Protein AF-A0A2E7M8T9-F1 (afdb_monomer)

pLDDT: mean 80.38, std 19.67, range [44.06, 98.12]

Solvent-accessible surface area (backbone atoms only — not comparable to full-atom values): 5919 Å² total; per-residue (Å²): 143,89,84,82,86,70,75,77,68,72,69,70,73,72,75,76,80,76,87,74,80,78,68,82,71,71,77,79,47,52,48,54,60,38,35,46,42,41,42,72,73,51,56,37,83,90,42,88,44,68,68,64,34,42,52,52,43,52,49,26,45,76,59,68,19,41,50,65,60,27,32,54,41,39,62,73,31,69,68,37,67,66,51,39,53,49,23,44,72,74,22,38,45,73,88,79,127

Radius of gyration: 23.42 Å; Cα contacts (8 Å, |Δi|>4): 75; chains: 1; bounding box: 32×38×84 Å

Foldseek 3Di:
DPDDPPPPPPVPPPPPPPPPPPPVPPPQDLQNLQLCCCCVVLVPPVDPDSVSSSVQLVVQVVLPFDSVQLSVQSVVCNNVPVSNVVSCVVGGRDPPD

Structure (mmCIF, N/CA/C/O backbone):
data_AF-A0A2E7M8T9-F1
#
_entry.id   AF-A0A2E7M8T9-F1
#
loop_
_atom_site.group_PDB
_atom_site.id
_atom_site.type_symbol
_atom_site.label_atom_id
_atom_site.label_alt_id
_atom_site.label_comp_id
_atom_site.label_asym_id
_atom_site.label_entity_id
_atom_site.label_seq_id
_atom_site.pdbx_PDB_ins_code
_atom_site.Cartn_x
_atom_site.Cartn_y
_atom_site.Cartn_z
_atom_site.occupancy
_atom_site.B_iso_or_equiv
_atom_site.auth_seq_id
_atom_site.auth_comp_id
_atom_site.auth_asym_id
_atom_site.auth_atom_id
_atom_site.pdbx_PDB_model_num
ATOM 1 N N . MET A 1 1 ? -19.927 23.432 60.741 1.00 47.84 1 MET A N 1
ATOM 2 C CA . MET A 1 1 ? -20.267 22.829 59.435 1.00 47.84 1 MET A CA 1
ATOM 3 C C . MET A 1 1 ? -19.844 23.784 58.312 1.00 47.84 1 MET A C 1
ATOM 5 O O . MET A 1 1 ? -20.702 24.415 57.728 1.00 47.84 1 MET A O 1
ATOM 9 N N . HIS A 1 2 ? -18.544 23.962 58.040 1.00 51.66 2 HIS A N 1
ATOM 10 C CA . HIS A 1 2 ? -18.063 24.855 56.961 1.00 51.66 2 HIS A CA 1
ATOM 11 C C . HIS A 1 2 ? -16.680 24.416 56.437 1.00 51.66 2 HIS A C 1
ATOM 13 O O . HIS A 1 2 ? -15.756 25.216 56.390 1.00 51.66 2 HIS A O 1
ATOM 19 N N . LEU A 1 3 ? -16.501 23.133 56.096 1.00 49.03 3 LEU A N 1
ATOM 20 C CA . LEU A 1 3 ? -15.216 22.641 55.559 1.00 49.03 3 LEU A CA 1
ATOM 21 C C . LEU A 1 3 ? -15.299 21.891 54.217 1.00 49.03 3 LEU A C 1
ATOM 23 O O . LEU A 1 3 ? -14.270 21.458 53.718 1.00 49.03 3 LEU A O 1
ATOM 27 N N . ASN A 1 4 ? -16.473 21.791 53.581 1.00 48.53 4 ASN A N 1
ATOM 28 C CA . ASN A 1 4 ? -16.641 20.951 52.381 1.00 48.53 4 ASN A CA 1
ATOM 29 C C . ASN A 1 4 ? -16.838 21.709 51.055 1.00 48.53 4 ASN A C 1
ATOM 31 O O . ASN A 1 4 ? -17.120 21.069 50.050 1.00 48.53 4 ASN A O 1
ATOM 35 N N . MET A 1 5 ? -16.699 23.040 51.012 1.00 52.06 5 MET A N 1
ATOM 36 C CA . MET A 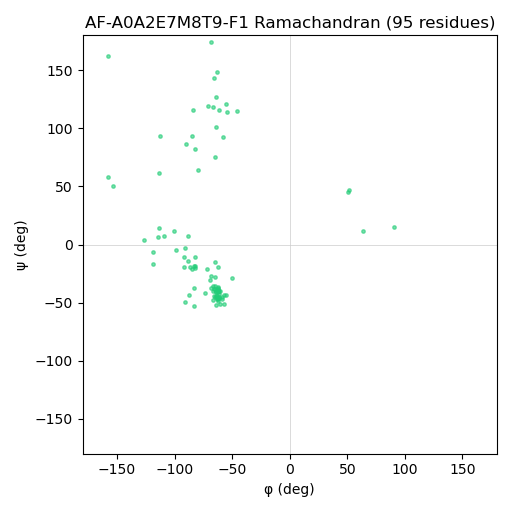1 5 ? -17.093 23.828 49.825 1.00 52.06 5 MET A CA 1
ATOM 37 C C . MET A 1 5 ? -15.941 24.504 49.066 1.00 52.06 5 MET A C 1
ATOM 39 O O . MET A 1 5 ? -16.188 25.368 48.233 1.00 52.06 5 MET A O 1
ATOM 43 N N . THR A 1 6 ? -14.687 24.123 49.324 1.00 49.97 6 THR A N 1
ATOM 44 C CA . THR A 1 6 ? -13.511 24.683 48.621 1.00 49.97 6 THR A CA 1
ATOM 45 C C . THR A 1 6 ? -12.694 23.654 47.835 1.00 49.97 6 THR A C 1
ATOM 47 O O . THR A 1 6 ? -11.805 24.040 47.083 1.00 49.97 6 THR A O 1
ATOM 50 N N . ILE A 1 7 ? -13.005 22.354 47.933 1.00 50.03 7 ILE A N 1
ATOM 51 C CA . ILE A 1 7 ? -12.200 21.287 47.302 1.00 50.03 7 ILE A CA 1
ATOM 52 C C . ILE A 1 7 ? -12.557 21.078 45.811 1.00 50.03 7 ILE A C 1
ATOM 54 O O . ILE A 1 7 ? -11.744 20.563 45.050 1.00 50.03 7 ILE A O 1
ATOM 58 N N . SER A 1 8 ? -13.720 21.545 45.340 1.00 48.12 8 SER A N 1
ATOM 59 C CA . SER A 1 8 ? -14.173 21.298 43.956 1.00 48.12 8 SER A CA 1
ATOM 60 C C . SER A 1 8 ? -13.607 22.239 42.883 1.00 48.12 8 SER A C 1
ATOM 62 O O . SER A 1 8 ? -13.774 21.950 41.704 1.00 48.12 8 SER A O 1
ATOM 64 N N . ALA A 1 9 ? -12.937 23.343 43.233 1.00 47.78 9 ALA A N 1
ATOM 65 C CA . ALA A 1 9 ? -12.482 24.321 42.232 1.00 47.78 9 ALA A CA 1
ATOM 66 C C . ALA A 1 9 ? -11.057 24.070 41.697 1.00 47.78 9 ALA A C 1
ATOM 68 O O . ALA A 1 9 ? -10.716 24.550 40.620 1.00 47.78 9 ALA A O 1
ATOM 69 N N . ALA A 1 10 ? -10.226 23.301 42.410 1.00 48.34 10 ALA A N 1
ATOM 70 C CA . ALA A 1 10 ? -8.830 23.066 42.017 1.00 48.34 10 ALA A CA 1
ATOM 71 C C . ALA A 1 10 ? -8.649 21.915 41.006 1.00 48.34 10 ALA A C 1
ATOM 73 O O . ALA A 1 10 ? -7.648 21.875 40.297 1.00 48.34 10 ALA A O 1
ATOM 74 N N . LEU A 1 11 ? -9.613 20.993 40.899 1.00 49.69 11 LEU A N 1
ATOM 75 C CA . LEU A 1 11 ? -9.517 19.827 40.006 1.00 49.69 11 LEU A CA 1
ATOM 76 C C . LEU A 1 11 ? -9.899 20.118 38.547 1.00 49.69 11 LEU A C 1
ATOM 78 O O . LEU A 1 11 ? -9.483 19.384 37.656 1.00 49.69 11 LEU A O 1
ATOM 82 N N . ALA A 1 12 ? -10.648 21.190 38.279 1.00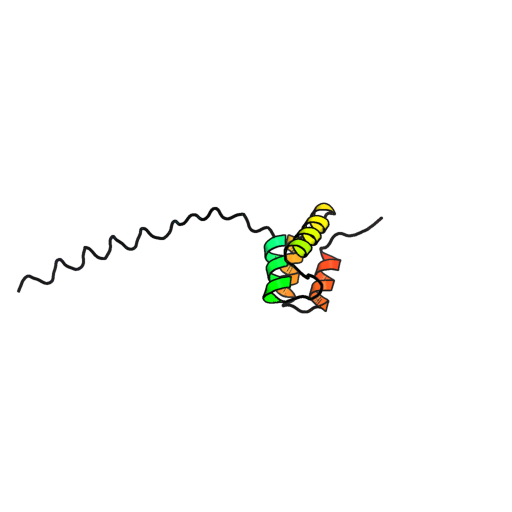 50.84 12 ALA A N 1
ATOM 83 C CA . ALA A 1 12 ? -11.148 21.487 36.935 1.00 50.84 12 ALA A CA 1
ATOM 84 C C . ALA A 1 12 ? -10.127 22.199 36.024 1.00 50.84 12 ALA A C 1
ATOM 86 O O . ALA A 1 12 ? -10.277 22.177 34.806 1.00 50.84 12 ALA A O 1
ATOM 87 N N . ALA A 1 13 ? -9.077 22.812 36.584 1.00 51.31 13 ALA A N 1
ATOM 88 C CA . ALA A 1 13 ? -8.121 23.614 35.814 1.00 51.31 13 ALA A CA 1
ATOM 89 C C . ALA A 1 13 ? -6.938 22.813 35.231 1.00 51.31 13 ALA A C 1
ATOM 91 O O . ALA A 1 13 ? -6.247 23.309 34.347 1.00 51.31 13 ALA A O 1
ATOM 92 N N . CYS A 1 14 ? -6.704 21.576 35.685 1.00 49.00 14 CYS A N 1
ATOM 93 C CA 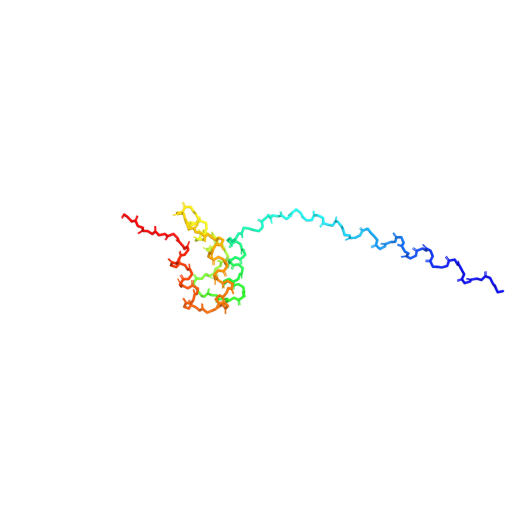. CYS A 1 14 ? -5.548 20.774 35.252 1.00 49.00 14 CYS A CA 1
ATOM 94 C C . CYS A 1 14 ? -5.814 19.864 34.038 1.00 49.00 14 CYS A C 1
ATOM 96 O O . CYS A 1 14 ? -4.872 19.309 33.482 1.00 49.00 14 CYS A O 1
ATOM 98 N N . LEU A 1 15 ? -7.069 19.697 33.609 1.00 52.47 15 LEU A N 1
ATOM 99 C CA . LEU A 1 15 ? -7.440 18.730 32.563 1.00 52.47 15 LEU A CA 1
ATOM 100 C C . LEU A 1 15 ? -7.421 19.285 31.128 1.00 52.47 15 LEU A C 1
ATOM 102 O O . LEU A 1 15 ? -7.633 18.526 30.190 1.00 52.47 15 LEU A O 1
ATOM 106 N N . ILE A 1 16 ? -7.143 20.578 30.931 1.00 58.84 16 ILE A N 1
ATOM 107 C CA . ILE A 1 16 ? -7.227 21.228 29.605 1.00 58.84 16 ILE A CA 1
ATOM 108 C C . ILE A 1 16 ? -5.847 21.354 28.918 1.00 58.84 16 ILE A C 1
ATOM 110 O O . ILE A 1 16 ? -5.761 21.732 27.757 1.00 58.84 16 ILE A O 1
ATOM 114 N N . LEU A 1 17 ? -4.746 20.985 29.583 1.00 57.00 17 LEU A N 1
ATOM 115 C CA . LEU A 1 17 ? -3.383 21.240 29.080 1.00 57.00 17 LEU A CA 1
ATOM 116 C C . LEU A 1 17 ? -2.681 20.044 28.404 1.00 57.00 17 LEU A C 1
ATOM 118 O O . LEU A 1 17 ? -1.484 20.128 28.152 1.00 57.00 17 LEU A O 1
ATOM 122 N N . LEU A 1 18 ? -3.383 18.947 28.087 1.00 56.91 18 LEU A N 1
ATOM 123 C CA . LEU A 1 18 ? -2.751 17.737 27.522 1.00 56.91 18 LEU A CA 1
ATOM 124 C C . LEU A 1 18 ? -3.156 17.377 26.082 1.00 56.91 18 LEU A C 1
ATOM 126 O O . LEU A 1 18 ? -2.700 16.358 25.576 1.00 56.91 18 LEU A O 1
ATOM 130 N N . VAL A 1 19 ? -3.933 18.207 25.379 1.00 60.50 19 VAL A N 1
ATOM 131 C CA . VAL A 1 19 ? -4.268 17.968 23.958 1.00 60.50 19 VAL A CA 1
ATOM 132 C C . VAL A 1 19 ? -3.642 19.043 23.076 1.00 60.50 19 VAL A C 1
ATOM 134 O O . VAL A 1 19 ? -4.320 19.834 22.435 1.00 60.50 19 VAL A O 1
ATOM 137 N N . SER A 1 20 ? -2.317 19.113 23.090 1.00 54.78 20 SER A N 1
ATOM 138 C CA . SER A 1 20 ? -1.561 19.696 21.979 1.00 54.78 20 SER A CA 1
ATOM 139 C C . SER A 1 20 ? -0.138 19.155 22.007 1.00 54.78 20 SER A C 1
ATOM 141 O O . SER A 1 20 ? 0.843 19.883 22.131 1.00 54.78 20 SER A O 1
ATOM 143 N N . CYS A 1 21 ? -0.024 17.829 21.932 1.00 51.62 21 CYS A N 1
ATOM 144 C CA . CYS A 1 21 ? 1.152 17.252 21.306 1.00 51.62 21 CYS A CA 1
ATOM 145 C C . CYS A 1 21 ? 0.866 17.296 19.804 1.00 51.62 21 CYS A C 1
ATOM 147 O O . CYS A 1 21 ? 0.352 16.340 19.229 1.00 51.62 21 CYS A O 1
ATOM 149 N N . GLY A 1 22 ? 1.113 18.460 19.198 1.00 49.72 22 GLY A N 1
ATOM 150 C CA . GLY A 1 22 ? 1.314 18.575 17.761 1.00 49.72 22 GLY A CA 1
ATOM 151 C C . GLY A 1 22 ? 2.590 17.824 17.414 1.00 49.72 22 GLY A C 1
ATOM 152 O O . GLY A 1 22 ? 3.642 18.431 17.225 1.00 49.72 22 GLY A O 1
ATOM 153 N N . GLY A 1 23 ? 2.503 16.493 17.405 1.00 44.06 23 GLY A N 1
ATOM 154 C CA . GLY A 1 23 ? 3.423 15.678 16.640 1.00 44.06 23 GLY A CA 1
ATOM 155 C C . GLY A 1 23 ? 3.326 16.197 15.219 1.00 44.06 23 GLY A C 1
ATOM 156 O O . GLY A 1 23 ? 2.231 16.300 14.671 1.00 44.06 23 GLY A O 1
ATOM 157 N N . GLN A 1 24 ? 4.453 16.649 14.690 1.00 47.25 24 GLN A N 1
ATOM 158 C CA . GLN A 1 24 ? 4.600 17.003 13.292 1.00 47.25 24 GLN A CA 1
ATOM 159 C C . GLN A 1 24 ? 4.236 15.745 12.506 1.00 47.25 24 GLN A C 1
ATOM 161 O O . GLN A 1 24 ? 5.060 14.846 12.370 1.00 47.25 24 GLN A O 1
ATOM 166 N N . GLY A 1 25 ? 2.965 15.632 12.124 1.00 48.72 25 GLY A N 1
ATOM 167 C CA . GLY A 1 25 ? 2.480 14.555 11.289 1.00 48.72 25 GLY A CA 1
ATOM 168 C C . GLY A 1 25 ? 3.192 14.719 9.967 1.00 48.72 25 GLY A C 1
ATOM 169 O O . GLY A 1 25 ? 2.875 15.626 9.204 1.00 48.72 25 GLY A O 1
ATOM 170 N N . VAL A 1 26 ? 4.221 13.905 9.750 1.00 54.34 26 VAL A N 1
ATOM 171 C CA . VAL A 1 26 ? 4.585 13.476 8.404 1.00 54.34 26 VAL A CA 1
ATOM 172 C C . VAL A 1 26 ? 3.257 13.079 7.775 1.00 54.34 26 VAL A C 1
ATOM 174 O O . VAL A 1 26 ? 2.576 12.220 8.333 1.00 54.34 26 VAL A O 1
ATOM 177 N N . GLU A 1 27 ? 2.816 13.797 6.743 1.00 54.66 27 GLU A N 1
ATOM 178 C CA . GLU A 1 27 ? 1.635 13.372 5.998 1.00 54.66 27 GLU A CA 1
ATOM 179 C C . GLU A 1 27 ? 1.919 11.939 5.558 1.00 54.66 27 GLU A C 1
ATOM 181 O O . GLU A 1 27 ? 2.913 11.693 4.869 1.00 54.66 27 GLU A O 1
ATOM 186 N N . ALA A 1 28 ? 1.149 10.990 6.092 1.00 68.19 28 ALA A N 1
ATOM 187 C CA . ALA A 1 28 ? 1.318 9.593 5.756 1.00 68.19 28 ALA A CA 1
ATOM 188 C C . ALA A 1 28 ? 1.055 9.482 4.255 1.00 68.19 28 ALA A C 1
ATOM 190 O O . ALA A 1 28 ? -0.005 9.868 3.762 1.00 68.19 28 ALA A O 1
ATOM 191 N N . SER A 1 29 ? 2.088 9.098 3.511 1.00 89.31 29 SER A N 1
ATOM 192 C CA . SER A 1 29 ? 1.961 8.860 2.081 1.00 89.31 29 SER A CA 1
ATOM 193 C C . SER A 1 29 ? 1.043 7.651 1.889 1.00 89.31 29 SER A C 1
ATOM 195 O O . SER A 1 29 ? 1.188 6.685 2.641 1.00 89.31 29 SER A O 1
ATOM 197 N N . PRO A 1 30 ? 0.186 7.634 0.856 1.00 94.75 30 PRO A N 1
ATOM 198 C CA . PRO A 1 30 ? -0.575 6.442 0.486 1.00 94.75 30 PRO A CA 1
ATOM 199 C C . PRO A 1 30 ? 0.296 5.178 0.348 1.00 94.75 30 PRO A C 1
ATOM 201 O O . PRO A 1 30 ? -0.157 4.077 0.646 1.00 94.75 30 PRO A O 1
ATOM 204 N N . CYS A 1 31 ? 1.577 5.324 -0.018 1.00 95.44 31 CYS A N 1
ATOM 205 C CA . CYS A 1 31 ? 2.533 4.218 -0.021 1.00 95.44 31 CYS A CA 1
ATOM 206 C C . CYS A 1 31 ? 2.848 3.678 1.378 1.00 95.44 31 CYS A C 1
ATOM 208 O O . CYS A 1 31 ? 2.997 2.470 1.532 1.00 95.44 31 CYS A O 1
ATOM 210 N N . VAL A 1 32 ? 2.980 4.548 2.383 1.00 95.69 32 VAL A N 1
ATOM 211 C CA . VAL A 1 32 ? 3.257 4.133 3.768 1.00 95.69 32 VAL A CA 1
ATOM 212 C C . VAL A 1 32 ? 2.083 3.322 4.297 1.00 95.69 32 VAL A C 1
ATOM 214 O O . VAL A 1 32 ? 2.281 2.179 4.697 1.00 95.69 32 VAL A O 1
ATOM 217 N N . ASP A 1 33 ? 0.866 3.852 4.186 1.00 95.62 33 ASP A N 1
ATOM 218 C CA . ASP A 1 33 ? -0.343 3.184 4.681 1.00 95.62 33 ASP A CA 1
ATOM 219 C C . ASP A 1 33 ? -0.596 1.849 3.952 1.00 95.62 33 ASP A C 1
ATOM 221 O O . ASP A 1 33 ? -0.925 0.827 4.568 1.00 95.62 33 ASP A O 1
ATOM 225 N N . MET A 1 34 ? -0.354 1.812 2.636 1.00 95.62 34 MET A N 1
ATOM 226 C CA . MET A 1 34 ? -0.475 0.584 1.849 1.00 95.62 34 MET A CA 1
ATOM 227 C C . MET A 1 34 ? 0.572 -0.455 2.266 1.00 95.62 34 MET A C 1
ATOM 229 O O . MET A 1 34 ? 0.243 -1.630 2.440 1.00 95.62 34 MET A O 1
ATOM 233 N N . CYS A 1 35 ? 1.827 -0.047 2.458 1.00 95.56 35 CYS A N 1
ATOM 234 C CA . CYS A 1 35 ? 2.893 -0.954 2.871 1.00 95.56 35 CYS A CA 1
ATOM 235 C C . CYS A 1 35 ? 2.712 -1.460 4.303 1.00 95.56 35 CYS A C 1
ATOM 237 O O . CYS A 1 35 ? 2.962 -2.642 4.554 1.00 95.56 35 CYS A O 1
ATOM 239 N N . GLU A 1 36 ? 2.223 -0.625 5.222 1.00 94.69 36 GLU A N 1
ATOM 240 C CA . GLU A 1 36 ? 1.858 -1.066 6.567 1.00 94.69 36 GLU A CA 1
ATOM 241 C C . GLU A 1 36 ? 0.779 -2.156 6.511 1.00 94.69 36 GLU A C 1
ATOM 243 O O . GLU A 1 36 ? 0.947 -3.224 7.110 1.00 94.69 36 GLU A O 1
ATOM 248 N N . THR A 1 37 ? -0.266 -1.943 5.706 1.00 94.19 37 THR A N 1
ATOM 249 C CA . THR A 1 37 ? -1.343 -2.921 5.499 1.00 94.19 37 THR A CA 1
ATOM 250 C C . THR A 1 37 ? -0.801 -4.231 4.916 1.00 94.19 37 THR A C 1
ATOM 252 O O . THR A 1 37 ? -1.036 -5.318 5.448 1.00 94.19 37 THR A O 1
ATOM 255 N N . LEU A 1 38 ? -0.022 -4.163 3.833 1.00 94.81 38 LEU A N 1
ATOM 256 C CA . LEU A 1 38 ? 0.476 -5.354 3.141 1.00 94.81 38 LEU A CA 1
ATOM 257 C C . LEU A 1 38 ? 1.458 -6.163 4.002 1.00 94.81 38 LEU A C 1
ATOM 259 O O . LEU A 1 38 ? 1.414 -7.397 3.993 1.00 94.81 38 LEU A O 1
ATOM 263 N N . ILE A 1 39 ? 2.324 -5.502 4.770 1.00 94.62 39 ILE A N 1
ATOM 264 C CA . ILE A 1 39 ? 3.402 -6.162 5.518 1.00 94.62 39 ILE A CA 1
ATOM 265 C C . ILE A 1 39 ? 2.970 -6.545 6.928 1.00 94.62 39 ILE A C 1
ATOM 267 O O . ILE A 1 39 ? 3.205 -7.680 7.353 1.00 94.62 39 ILE A O 1
ATOM 271 N N . PHE A 1 40 ? 2.374 -5.625 7.683 1.00 92.44 40 PHE A N 1
ATOM 272 C CA . PHE A 1 40 ? 2.093 -5.861 9.098 1.00 92.44 40 PHE A CA 1
ATOM 273 C C . PHE A 1 40 ? 0.741 -6.539 9.305 1.00 92.44 40 PHE A C 1
ATOM 275 O O . PHE A 1 40 ? 0.676 -7.516 10.066 1.00 92.44 40 PHE A O 1
ATOM 282 N N . ASP A 1 41 ? -0.290 -6.095 8.585 1.00 93.88 41 ASP A N 1
ATOM 283 C CA . ASP A 1 41 ? -1.646 -6.627 8.737 1.00 93.88 41 ASP A CA 1
ATOM 284 C C . ASP A 1 41 ? -1.842 -7.908 7.920 1.00 93.88 41 ASP A C 1
ATOM 286 O O . ASP A 1 41 ? -2.203 -8.954 8.468 1.00 93.88 41 ASP A O 1
ATOM 290 N N . CYS A 1 42 ? -1.525 -7.866 6.625 1.00 94.06 42 CYS A N 1
ATOM 291 C CA . CYS A 1 42 ? -1.717 -8.995 5.715 1.00 94.06 42 CYS A CA 1
ATOM 292 C C . CYS A 1 42 ? -0.537 -9.975 5.686 1.00 94.06 42 CYS A C 1
ATOM 294 O O . CYS A 1 42 ? -0.710 -11.125 5.274 1.00 94.06 42 CYS A O 1
ATOM 296 N N . ARG A 1 43 ? 0.658 -9.556 6.133 1.00 93.25 43 ARG A N 1
ATOM 297 C CA . ARG A 1 43 ? 1.897 -10.365 6.119 1.00 93.25 43 ARG A CA 1
ATOM 298 C C . ARG A 1 43 ? 2.184 -10.990 4.759 1.00 93.25 43 ARG A C 1
ATOM 300 O O . ARG A 1 43 ? 2.488 -12.182 4.643 1.00 93.25 43 ARG A O 1
ATOM 307 N N . TYR A 1 44 ? 2.045 -10.179 3.725 1.00 88.25 44 TYR A N 1
ATOM 308 C CA . TYR A 1 44 ? 2.101 -10.614 2.348 1.00 88.25 44 TYR A CA 1
ATOM 309 C C . TYR A 1 44 ? 3.529 -10.997 1.950 1.00 88.25 44 TYR A C 1
ATOM 311 O O . TYR A 1 44 ? 4.441 -10.177 1.971 1.00 88.25 44 TYR A O 1
ATOM 319 N N . ALA A 1 45 ? 3.739 -12.258 1.565 1.00 86.06 45 ALA A N 1
ATOM 320 C CA . ALA A 1 45 ? 5.082 -12.806 1.346 1.00 86.06 45 ALA A CA 1
ATOM 321 C C . ALA A 1 45 ? 5.855 -12.164 0.175 1.00 86.06 45 ALA A C 1
ATOM 323 O O . ALA A 1 45 ? 7.064 -12.362 0.071 1.00 86.06 45 ALA A O 1
ATOM 324 N N . ALA A 1 46 ? 5.170 -11.429 -0.707 1.00 84.25 46 ALA A N 1
ATOM 325 C CA . ALA A 1 46 ? 5.796 -10.703 -1.811 1.00 84.25 46 ALA A CA 1
ATOM 326 C C . ALA A 1 46 ? 6.589 -9.467 -1.345 1.00 84.25 46 ALA A C 1
ATOM 328 O O . ALA A 1 46 ? 7.489 -9.034 -2.059 1.00 84.25 46 ALA A O 1
ATOM 329 N N . PHE A 1 47 ? 6.298 -8.943 -0.148 1.00 83.81 47 PHE A N 1
ATOM 330 C CA . PHE A 1 47 ? 6.956 -7.772 0.430 1.00 83.81 47 PHE A CA 1
ATOM 331 C C . PHE A 1 47 ? 7.771 -8.200 1.661 1.00 83.81 47 PHE A C 1
ATOM 333 O O . PHE A 1 47 ? 7.219 -8.326 2.755 1.00 83.81 47 PHE A O 1
ATOM 340 N N . PRO A 1 48 ? 9.073 -8.503 1.501 1.00 79.62 48 PRO A N 1
ATOM 341 C CA . PRO A 1 48 ? 9.898 -9.042 2.583 1.00 79.62 48 PRO A CA 1
ATOM 342 C C . PRO A 1 4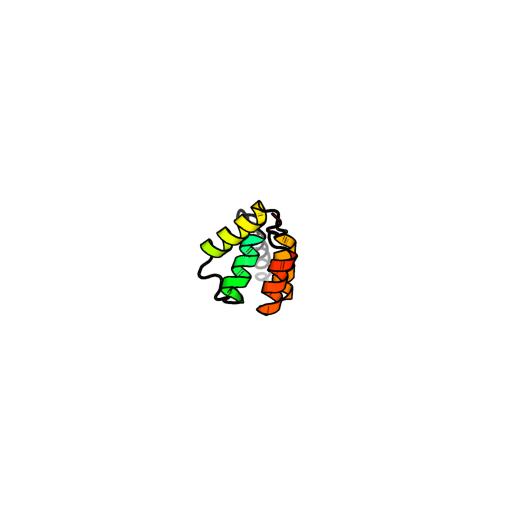8 ? 10.156 -8.034 3.711 1.00 79.62 48 PRO A C 1
ATOM 344 O O . PRO A 1 48 ? 10.377 -8.445 4.852 1.00 79.62 48 PRO A O 1
ATOM 347 N N . ASP A 1 49 ? 10.128 -6.738 3.398 1.00 88.44 49 ASP A N 1
ATOM 348 C CA . ASP A 1 49 ? 10.349 -5.642 4.337 1.00 88.44 49 ASP A CA 1
ATOM 349 C C . ASP A 1 49 ? 9.730 -4.325 3.838 1.00 88.44 49 ASP A C 1
ATOM 351 O O . ASP A 1 49 ? 9.403 -4.171 2.659 1.00 88.44 49 ASP A O 1
ATOM 355 N N . GLU A 1 50 ? 9.561 -3.377 4.760 1.00 92.00 50 GLU A N 1
ATOM 356 C CA . GLU A 1 50 ? 8.918 -2.078 4.516 1.00 92.00 50 GLU A CA 1
ATOM 357 C C . GLU A 1 50 ? 9.648 -1.251 3.458 1.00 92.00 50 GLU A C 1
ATOM 359 O O . GLU A 1 50 ? 9.013 -0.666 2.584 1.00 92.00 50 GLU A O 1
ATOM 364 N N . GLU A 1 51 ? 10.982 -1.260 3.480 1.00 92.69 51 GLU A N 1
ATOM 365 C CA . GLU A 1 51 ? 11.793 -0.505 2.528 1.00 92.69 51 GLU A CA 1
ATOM 366 C C . GLU A 1 51 ? 11.553 -0.991 1.093 1.00 92.69 51 GLU A C 1
ATOM 368 O O . GLU A 1 51 ? 11.309 -0.179 0.200 1.00 92.69 51 GLU A O 1
ATOM 373 N N . SER A 1 52 ? 11.567 -2.307 0.870 1.00 90.81 52 SER A N 1
ATOM 374 C CA . SER A 1 52 ? 11.312 -2.899 -0.445 1.00 90.81 52 SER A CA 1
ATOM 375 C C . SER A 1 52 ? 9.906 -2.588 -0.969 1.00 90.81 52 SER A C 1
ATOM 377 O O . SER A 1 52 ? 9.746 -2.302 -2.157 1.00 90.81 52 SER A O 1
ATOM 379 N N . CYS A 1 53 ? 8.898 -2.573 -0.091 1.00 94.56 53 CYS A N 1
ATOM 380 C CA . CYS A 1 53 ? 7.539 -2.192 -0.461 1.00 94.56 53 CYS A CA 1
ATOM 381 C C . CYS A 1 53 ? 7.451 -0.713 -0.852 1.00 94.56 53 CYS A C 1
ATOM 383 O O . CYS A 1 53 ? 6.926 -0.390 -1.917 1.00 94.56 53 CYS A O 1
ATOM 385 N N . LEU A 1 54 ? 8.031 0.181 -0.044 1.00 95.38 54 LEU A N 1
ATOM 386 C CA . LEU A 1 54 ? 8.038 1.618 -0.323 1.00 95.38 54 LEU A CA 1
ATOM 387 C C . LEU A 1 54 ? 8.776 1.944 -1.624 1.00 95.38 54 LEU A C 1
ATOM 389 O O . LEU A 1 54 ? 8.326 2.801 -2.381 1.00 95.38 54 LEU A O 1
ATOM 393 N N . GLN A 1 55 ? 9.877 1.247 -1.919 1.00 93.19 55 GLN A N 1
ATOM 394 C CA . GLN A 1 55 ? 10.587 1.396 -3.191 1.00 93.19 55 GLN A CA 1
ATOM 395 C C . GLN A 1 55 ? 9.716 0.983 -4.383 1.00 93.19 55 GLN A C 1
ATOM 397 O O . GLN A 1 55 ? 9.674 1.705 -5.377 1.00 93.19 55 GLN A O 1
ATOM 402 N N . GLY A 1 56 ? 9.005 -0.146 -4.286 1.00 92.12 56 GLY A N 1
ATOM 403 C CA . GLY A 1 56 ? 8.083 -0.596 -5.331 1.00 92.12 56 GLY A CA 1
ATOM 404 C C . GLY A 1 56 ? 6.914 0.369 -5.536 1.00 92.12 56 GLY A C 1
ATOM 405 O O . GLY A 1 56 ? 6.602 0.728 -6.668 1.00 92.12 56 GLY A O 1
ATOM 406 N N . CYS A 1 57 ? 6.318 0.851 -4.443 1.00 94.38 57 CYS A N 1
ATOM 407 C CA . CYS A 1 57 ? 5.234 1.826 -4.497 1.00 94.38 57 CYS A CA 1
ATOM 408 C C . CYS A 1 57 ? 5.684 3.158 -5.108 1.00 94.38 57 CYS A C 1
ATOM 410 O O . CYS A 1 57 ? 5.044 3.664 -6.026 1.00 94.38 57 CYS A O 1
ATOM 412 N N . GLY A 1 58 ? 6.833 3.683 -4.669 1.00 94.25 58 GLY A N 1
ATOM 413 C CA . GLY A 1 58 ? 7.406 4.903 -5.233 1.00 94.25 58 GLY A CA 1
ATOM 414 C C . GLY A 1 58 ? 7.758 4.752 -6.713 1.00 94.25 58 GLY A C 1
ATOM 415 O O . GLY A 1 58 ? 7.548 5.681 -7.486 1.00 94.25 58 GLY A O 1
ATOM 416 N N . TYR A 1 59 ? 8.236 3.577 -7.138 1.00 92.88 59 TYR A N 1
ATOM 417 C CA . TYR A 1 59 ? 8.438 3.297 -8.559 1.00 92.88 59 TYR A CA 1
ATOM 418 C C . TYR A 1 59 ? 7.114 3.335 -9.334 1.00 92.88 59 TYR A C 1
ATOM 420 O O . TYR A 1 59 ? 7.021 4.052 -10.330 1.00 92.88 59 TYR A O 1
ATOM 428 N N . ASN A 1 60 ? 6.073 2.652 -8.846 1.00 93.00 60 ASN A N 1
ATOM 429 C CA . ASN A 1 60 ? 4.741 2.691 -9.458 1.00 93.00 60 ASN A CA 1
ATOM 430 C C . ASN A 1 60 ? 4.211 4.124 -9.589 1.00 93.00 60 ASN A C 1
ATOM 432 O O . ASN A 1 60 ? 3.707 4.491 -10.646 1.00 93.00 60 ASN A O 1
ATOM 436 N N . GLU A 1 61 ? 4.369 4.950 -8.552 1.00 93.44 61 GLU A N 1
ATOM 437 C CA . GLU A 1 61 ? 3.963 6.358 -8.576 1.00 93.44 61 GLU A CA 1
ATOM 438 C C . GLU A 1 61 ? 4.718 7.137 -9.664 1.00 93.44 61 GLU A C 1
ATOM 440 O O . GLU A 1 61 ? 4.113 7.874 -10.445 1.00 93.44 61 GLU A O 1
ATOM 445 N N . THR A 1 62 ? 6.040 6.945 -9.770 1.00 93.50 62 THR A N 1
ATOM 446 C CA . THR A 1 62 ? 6.854 7.624 -10.793 1.00 93.50 62 THR A CA 1
ATOM 447 C C . THR A 1 62 ? 6.506 7.214 -12.220 1.00 93.50 62 THR A C 1
ATOM 449 O O . THR A 1 62 ? 6.650 8.024 -13.135 1.00 93.50 62 THR A O 1
ATOM 452 N N . GLU A 1 63 ? 6.012 5.993 -12.400 1.00 93.88 63 GLU A N 1
ATOM 453 C CA . GLU A 1 63 ? 5.558 5.460 -13.685 1.00 93.88 63 GLU A CA 1
ATOM 454 C C . GLU A 1 63 ? 4.069 5.768 -13.958 1.00 93.88 63 GLU A C 1
ATOM 456 O O . GLU A 1 63 ? 3.508 5.319 -14.956 1.00 93.88 63 GLU A O 1
ATOM 461 N N . GLY A 1 64 ? 3.426 6.580 -13.109 1.00 93.81 64 GLY A N 1
ATOM 462 C CA . GLY A 1 64 ? 2.069 7.087 -13.325 1.00 93.81 64 GLY A CA 1
ATOM 463 C C . GLY A 1 64 ? 0.946 6.219 -12.756 1.00 93.81 64 GLY A C 1
ATOM 464 O O . GLY A 1 64 ? -0.209 6.428 -13.128 1.00 93.81 64 GLY A O 1
ATOM 465 N N . GLY A 1 65 ? 1.262 5.272 -11.872 1.00 95.31 65 GLY A N 1
ATOM 466 C CA . GLY A 1 65 ? 0.269 4.518 -11.110 1.00 95.31 65 GLY A CA 1
ATOM 467 C C . GLY A 1 65 ? -0.554 5.410 -10.171 1.00 95.31 65 GLY A C 1
ATOM 468 O O . GLY A 1 65 ? -0.069 6.409 -9.638 1.00 95.31 65 GLY A O 1
ATOM 469 N N . ASP A 1 66 ? -1.809 5.029 -9.953 1.00 96.44 66 ASP A N 1
ATOM 470 C CA . ASP A 1 66 ? -2.740 5.675 -9.028 1.00 96.44 66 ASP A CA 1
ATOM 471 C C . ASP A 1 66 ? -2.626 5.032 -7.639 1.00 96.44 66 ASP A C 1
ATOM 473 O O . ASP A 1 66 ? -3.344 4.090 -7.305 1.00 96.44 66 ASP A O 1
ATOM 477 N N . ILE A 1 67 ? -1.691 5.525 -6.823 1.00 96.25 67 ILE A N 1
ATOM 478 C CA . ILE A 1 67 ? -1.417 4.934 -5.504 1.00 96.25 67 ILE A CA 1
ATOM 479 C C . ILE A 1 67 ? -2.594 5.106 -4.539 1.00 96.25 67 ILE A C 1
ATOM 481 O O . ILE A 1 67 ? -2.865 4.209 -3.745 1.00 96.25 67 ILE A O 1
ATOM 485 N N . GLU A 1 68 ? -3.315 6.228 -4.604 1.00 96.38 68 GLU A N 1
ATOM 486 C CA . GLU A 1 68 ? -4.498 6.444 -3.762 1.00 96.38 68 GLU A CA 1
ATOM 487 C C . GLU A 1 68 ? -5.603 5.438 -4.110 1.00 96.38 68 GLU A C 1
ATOM 489 O O . GLU A 1 68 ? -6.167 4.803 -3.215 1.00 96.38 68 GLU A O 1
ATOM 494 N N . GLY A 1 69 ? -5.864 5.230 -5.406 1.00 97.00 69 GLY A N 1
ATOM 495 C CA . GLY A 1 69 ? -6.788 4.202 -5.880 1.00 97.00 69 GLY A CA 1
ATOM 496 C C . GLY A 1 69 ? -6.336 2.787 -5.512 1.00 97.00 69 GLY A C 1
ATOM 497 O O . GLY A 1 69 ? -7.149 1.968 -5.072 1.00 97.00 69 GLY A O 1
ATOM 498 N N . GLN A 1 70 ? -5.033 2.507 -5.620 1.00 96.94 70 GLN A N 1
ATOM 499 C CA . GLN A 1 70 ? -4.466 1.216 -5.240 1.00 96.94 70 GLN A CA 1
ATOM 500 C C . GLN A 1 70 ? -4.635 0.941 -3.741 1.00 96.94 70 GLN A C 1
ATOM 502 O O . GLN A 1 70 ? -5.084 -0.149 -3.385 1.00 96.94 70 GLN A O 1
ATOM 507 N N . LEU A 1 71 ? -4.334 1.915 -2.875 1.00 97.31 71 LEU A N 1
ATOM 508 C CA . LEU A 1 71 ? -4.512 1.806 -1.426 1.00 97.31 71 LEU A CA 1
ATOM 509 C C . LEU A 1 71 ? -5.967 1.488 -1.079 1.00 97.31 71 LEU A C 1
ATOM 511 O O . LEU A 1 71 ? -6.222 0.499 -0.393 1.00 97.31 71 LEU A O 1
ATOM 515 N N . GLN A 1 72 ? -6.921 2.263 -1.605 1.00 98.06 72 GLN A N 1
ATOM 516 C CA . GLN A 1 72 ? -8.341 2.024 -1.339 1.00 98.06 72 GLN A CA 1
ATOM 517 C C . GLN A 1 72 ? -8.758 0.603 -1.760 1.00 98.06 72 GLN A C 1
ATOM 519 O O . GLN A 1 72 ? -9.448 -0.099 -1.020 1.00 98.06 72 GLN A O 1
ATOM 524 N N . CYS A 1 73 ? -8.313 0.149 -2.932 1.00 98.12 73 CYS A N 1
ATOM 525 C CA . CYS A 1 73 ? -8.606 -1.197 -3.412 1.00 98.12 73 CYS A CA 1
ATOM 526 C C . CYS A 1 73 ? -7.991 -2.284 -2.510 1.00 98.12 73 CYS A C 1
ATOM 528 O O . CYS A 1 73 ? -8.649 -3.281 -2.209 1.00 98.12 73 CYS A O 1
ATOM 530 N N . VAL A 1 74 ? -6.755 -2.090 -2.035 1.00 96.81 74 VAL A N 1
ATOM 531 C CA . VAL A 1 74 ? -6.073 -3.013 -1.111 1.00 96.81 74 VAL A CA 1
ATOM 532 C C . VAL A 1 74 ? -6.797 -3.100 0.236 1.00 96.81 74 VAL A C 1
ATOM 534 O O . VAL A 1 74 ? -6.954 -4.201 0.771 1.00 96.81 74 VAL A O 1
ATOM 537 N N . GLU A 1 75 ? -7.287 -1.979 0.768 1.00 96.75 75 GLU A N 1
ATOM 538 C CA . GLU A 1 75 ? -8.104 -1.962 1.987 1.00 96.75 75 GLU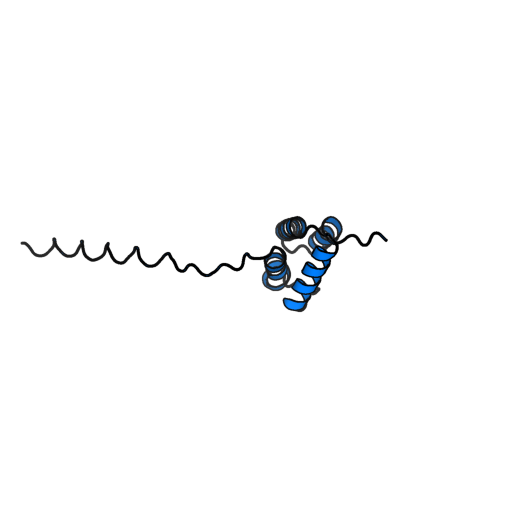 A CA 1
ATOM 539 C C . GLU A 1 75 ? -9.404 -2.763 1.798 1.00 96.75 75 GLU A C 1
ATOM 541 O O . GLU A 1 75 ? -9.755 -3.608 2.629 1.00 96.75 75 GLU A O 1
ATOM 546 N N . GLU A 1 76 ? -10.100 -2.561 0.675 1.00 97.75 76 GLU A N 1
ATOM 547 C CA . GLU A 1 76 ? -11.331 -3.286 0.338 1.00 97.75 76 GLU A CA 1
ATOM 548 C C . GLU A 1 76 ? -11.082 -4.788 0.117 1.00 97.75 76 GLU A C 1
ATOM 550 O O . GLU A 1 76 ? -11.894 -5.623 0.531 1.00 97.75 76 GLU A O 1
ATOM 555 N N . ALA A 1 77 ? -9.928 -5.147 -0.453 1.00 97.38 77 ALA A N 1
ATOM 556 C CA . ALA A 1 77 ? -9.511 -6.525 -0.685 1.00 97.38 77 ALA A CA 1
ATOM 557 C C . ALA A 1 77 ? -9.346 -7.336 0.611 1.00 97.38 77 ALA A C 1
ATOM 559 O O . ALA A 1 77 ? -9.392 -8.566 0.566 1.00 97.38 77 ALA A O 1
ATOM 560 N N . SER A 1 78 ? -9.191 -6.690 1.776 1.00 96.19 78 SER A N 1
ATOM 561 C CA . SER A 1 78 ? -9.168 -7.357 3.089 1.00 96.19 78 SER A CA 1
ATOM 562 C C . SER A 1 78 ? -8.178 -8.535 3.161 1.00 96.19 78 SER A C 1
ATOM 564 O O . SER A 1 78 ? -8.512 -9.625 3.634 1.00 96.19 78 SER A O 1
ATOM 566 N N . CYS A 1 79 ? -6.953 -8.319 2.670 1.00 95.69 79 CYS A N 1
ATOM 567 C CA . CYS A 1 79 ? -5.882 -9.319 2.565 1.00 95.69 79 CYS A CA 1
ATOM 568 C C . CYS A 1 79 ? -6.160 -10.511 1.626 1.00 95.69 79 CYS A C 1
ATOM 570 O O . CYS A 1 79 ? -5.401 -11.488 1.639 1.00 95.69 79 CYS A O 1
ATOM 572 N N . ASP A 1 80 ? -7.204 -10.461 0.794 1.00 96.56 80 ASP A N 1
ATOM 573 C CA . ASP A 1 80 ? -7.373 -11.431 -0.283 1.00 96.56 80 ASP A CA 1
ATOM 574 C C . ASP A 1 80 ? -6.265 -11.246 -1.328 1.00 96.56 80 ASP A C 1
ATOM 576 O O . ASP A 1 80 ? -6.111 -10.200 -1.955 1.00 96.56 80 ASP A O 1
ATOM 580 N N . THR A 1 81 ? -5.464 -12.295 -1.494 1.00 93.88 81 THR A N 1
ATOM 581 C CA . THR A 1 81 ? -4.271 -12.286 -2.347 1.00 93.88 81 THR A CA 1
ATOM 582 C C . THR A 1 81 ? -4.612 -12.007 -3.809 1.00 93.88 81 THR A C 1
ATOM 584 O O . THR A 1 81 ? -3.895 -11.275 -4.486 1.00 93.88 81 THR A O 1
ATOM 587 N N . PHE A 1 82 ? -5.703 -12.580 -4.316 1.00 95.19 82 PHE A N 1
ATOM 588 C CA . PHE A 1 82 ? -6.063 -12.398 -5.717 1.00 95.19 82 PHE A CA 1
ATOM 589 C C . PHE A 1 82 ? -6.614 -10.996 -5.954 1.00 95.19 82 PHE A C 1
ATOM 591 O O . PHE A 1 82 ? -6.203 -10.352 -6.915 1.00 95.19 82 PHE A O 1
ATOM 598 N N . ALA A 1 83 ? -7.448 -10.493 -5.044 1.00 96.62 83 ALA A N 1
ATOM 599 C CA . ALA A 1 83 ? -7.962 -9.132 -5.120 1.00 96.62 83 ALA A CA 1
ATOM 600 C C . ALA A 1 83 ? -6.841 -8.082 -5.028 1.00 96.62 83 ALA A C 1
ATOM 602 O O . ALA A 1 83 ? -6.844 -7.133 -5.801 1.00 96.62 83 ALA A O 1
ATOM 603 N N . ILE A 1 84 ? -5.828 -8.273 -4.173 1.00 94.69 84 ILE A N 1
ATOM 604 C CA . ILE A 1 84 ? -4.662 -7.370 -4.103 1.00 94.69 84 ILE A CA 1
ATOM 605 C C . ILE A 1 84 ? -3.897 -7.333 -5.434 1.00 94.69 84 ILE A C 1
ATOM 607 O O . ILE A 1 84 ? -3.508 -6.262 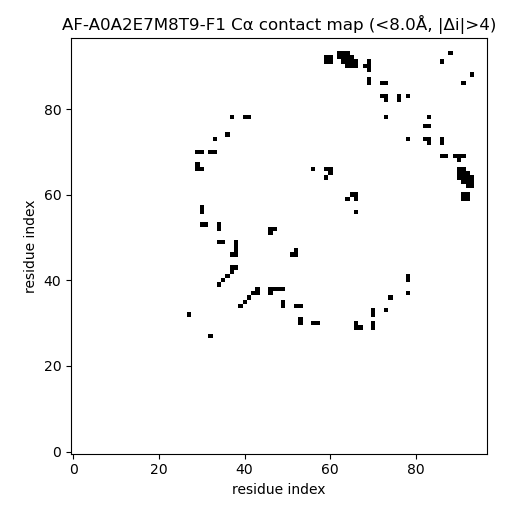-5.897 1.00 94.69 84 ILE A O 1
ATOM 611 N N . VAL A 1 85 ? -3.700 -8.488 -6.076 1.00 93.81 85 VAL A N 1
ATOM 612 C CA . VAL A 1 85 ? -3.067 -8.545 -7.403 1.00 93.81 85 VAL A CA 1
ATOM 613 C C . VAL A 1 85 ? -3.938 -7.847 -8.451 1.00 93.81 85 VAL A C 1
ATOM 615 O O . VAL A 1 85 ? -3.417 -7.159 -9.325 1.00 93.81 85 VAL A O 1
ATOM 618 N N . GLU A 1 86 ? -5.262 -7.980 -8.380 1.00 95.69 86 GLU A N 1
ATOM 619 C CA . GLU A 1 86 ? -6.175 -7.236 -9.256 1.00 95.69 86 GLU A CA 1
ATOM 620 C C . GLU A 1 86 ? -6.075 -5.718 -9.032 1.00 95.69 86 GLU A C 1
ATOM 622 O O . GLU A 1 86 ? -6.039 -4.976 -10.013 1.00 95.69 86 GLU A O 1
ATOM 627 N N . CYS A 1 87 ? -5.930 -5.257 -7.785 1.00 95.88 87 CYS A N 1
ATOM 628 C CA . CYS A 1 87 ? -5.679 -3.848 -7.472 1.00 95.88 87 CYS A CA 1
ATOM 629 C C . CYS A 1 87 ? -4.389 -3.338 -8.125 1.00 95.88 87 CYS A C 1
ATOM 631 O O . CYS A 1 87 ? -4.388 -2.271 -8.732 1.00 95.88 87 CYS A O 1
ATOM 633 N N . GLU A 1 88 ? -3.299 -4.107 -8.049 1.00 92.88 88 GLU A N 1
ATOM 634 C CA . GLU A 1 88 ? -2.033 -3.754 -8.703 1.00 92.88 88 GLU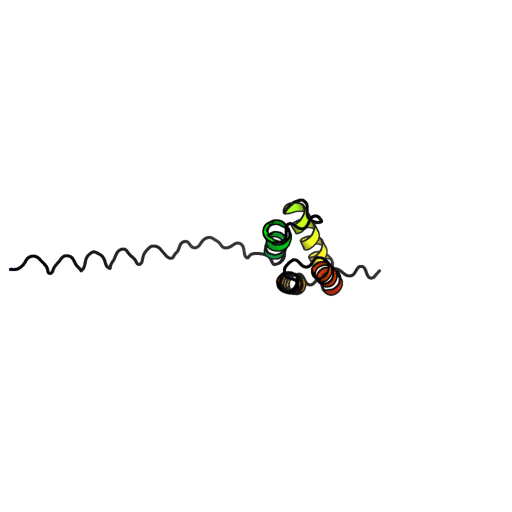 A CA 1
ATOM 635 C C . GLU A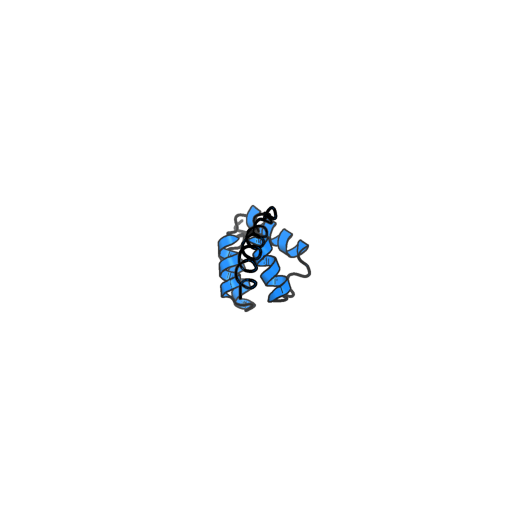 1 88 ? -2.175 -3.674 -10.228 1.00 92.88 88 GLU A C 1
ATOM 637 O O . GLU A 1 88 ? -1.660 -2.747 -10.839 1.00 92.88 88 GLU A O 1
ATOM 642 N N . ASN A 1 89 ? -2.923 -4.583 -10.855 1.00 93.75 89 ASN A N 1
ATOM 643 C CA . ASN A 1 89 ? -3.155 -4.524 -12.303 1.00 93.75 89 ASN A CA 1
ATOM 644 C C . ASN A 1 89 ? -4.045 -3.345 -12.726 1.00 93.75 89 ASN A C 1
ATOM 646 O O . ASN A 1 89 ? -3.928 -2.870 -13.853 1.00 93.75 89 ASN A O 1
ATOM 650 N N . LEU A 1 90 ? -4.975 -2.921 -11.866 1.00 95.81 90 LEU A N 1
ATOM 651 C CA . LEU A 1 90 ? -5.925 -1.857 -12.182 1.00 95.81 90 LEU A CA 1
ATOM 652 C C . LEU A 1 90 ? -5.337 -0.459 -11.959 1.00 95.81 90 LEU A C 1
ATOM 654 O O . LEU A 1 90 ? -5.638 0.450 -12.730 1.00 95.81 90 LEU A O 1
ATOM 658 N N . TYR A 1 91 ? -4.533 -0.299 -10.907 1.00 96.31 91 TYR A N 1
ATOM 659 C CA . TYR A 1 91 ? -4.050 1.000 -10.433 1.00 96.31 91 TYR A CA 1
ATOM 660 C C . TYR A 1 91 ? -2.526 1.151 -10.476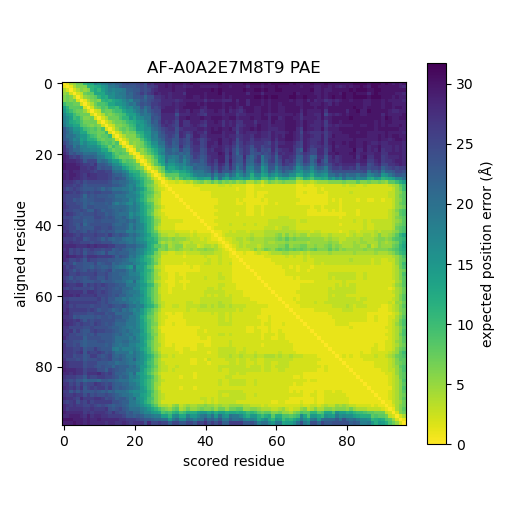 1.00 96.31 91 TYR A C 1
ATOM 662 O O . TYR A 1 91 ? -2.027 2.271 -10.397 1.00 96.31 91 TYR A O 1
ATOM 670 N N . GLY A 1 92 ? -1.775 0.054 -10.587 1.00 90.81 92 GLY A N 1
ATOM 671 C CA . GLY A 1 92 ? -0.321 0.094 -10.713 1.00 90.81 92 GLY A CA 1
ATOM 672 C C . GLY A 1 92 ? 0.135 0.684 -12.046 1.00 90.81 92 GLY A C 1
ATOM 673 O O . GLY A 1 92 ? -0.663 0.977 -12.939 1.00 90.81 92 GLY A O 1
ATOM 674 N N . ALA A 1 93 ? 1.446 0.860 -12.189 1.00 87.44 93 ALA A N 1
ATOM 675 C CA . ALA A 1 93 ? 2.009 1.370 -13.425 1.00 87.44 93 ALA A CA 1
ATOM 676 C C . ALA A 1 93 ? 1.756 0.404 -14.588 1.00 87.44 93 ALA A C 1
ATOM 678 O O . ALA A 1 93 ? 2.110 -0.777 -14.539 1.00 87.44 93 ALA A O 1
ATOM 679 N N . THR A 1 94 ? 1.179 0.917 -15.671 1.00 74.50 94 THR A N 1
ATOM 680 C CA . THR A 1 94 ? 1.038 0.164 -16.916 1.00 74.50 94 THR A CA 1
ATOM 681 C C . THR A 1 94 ? 2.326 0.286 -17.715 1.00 74.50 94 THR A C 1
ATOM 683 O O . THR A 1 94 ? 2.679 1.370 -18.176 1.00 74.50 94 THR A O 1
ATOM 686 N N . SER A 1 95 ? 3.014 -0.833 -17.918 1.00 62.81 95 SER A N 1
ATOM 687 C CA . SER A 1 95 ? 4.131 -0.937 -18.862 1.00 62.81 95 SER A CA 1
ATOM 688 C C . SER A 1 95 ? 3.590 -1.091 -20.287 1.00 62.81 95 SER A C 1
ATOM 690 O O . SER A 1 95 ? 3.756 -2.127 -20.926 1.00 62.81 95 SER A O 1
ATOM 692 N N . ASP A 1 96 ? 2.890 -0.068 -20.774 1.00 59.44 96 ASP A N 1
ATOM 693 C CA . ASP A 1 96 ? 2.561 0.038 -22.194 1.00 59.44 96 ASP A CA 1
ATOM 694 C C . ASP A 1 96 ? 3.755 0.697 -22.910 1.00 59.44 96 ASP A C 1
ATOM 696 O O . ASP A 1 96 ? 3.876 1.924 -22.944 1.00 59.44 96 ASP A O 1
ATOM 700 N N . ASP A 1 97 ? 4.655 -0.144 -23.435 1.00 50.72 97 ASP A N 1
ATOM 701 C CA . ASP A 1 97 ? 5.637 0.218 -24.477 1.00 50.72 97 ASP A CA 1
ATOM 702 C C . ASP A 1 97 ? 4.951 0.777 -25.746 1.00 50.72 97 ASP A C 1
ATOM 704 O O . ASP A 1 97 ? 3.954 0.173 -26.218 1.00 50.72 97 ASP A O 1
#

Mean predicted aligned error: 12.45 Å

Secondary structure (DSSP, 8-state):
--SSSSTTSSSSSSSSSSS----------HHHHHHHIIIIIS--TT--SHHHHHHHHHHHHHTT--HHHHHHHHHHHTT-HHHHHHHHHHHS-----

Sequence (97 aa):
MHLNMTISAALAACLILLVSCGGQGVEASPCVDMCETLIFDCRYAAFPDEESCLQGCGYNETEGGDIEGQLQCVEEASCDTFAIVECENLYGATSDD